Protein AF-A0A132NE08-F1 (afdb_monomer_lite)

pLDDT: mean 96.41, std 4.62, range [60.81, 98.88]

Secondary structure (DSSP, 8-state):
-TTEEE-HHHHHHHHTT--EEEEESHIIIIIS-TTHHHHHHHHHHHHHHHTT-EEEEEEEETTEEEES--HHHHHHHHH-TT-------

Foldseek 3Di:
DVQEAEDPVRVVCVVVVFAEDEDELCCLQPVDDPPVSLVVVVVVQVVCVVVRYHYFYWDRDPRHTYTRDDSVRSCCSNPDPPGDDDDPD

InterPro domains:
  IPR007342 Pseudouridine-5'-phosphate glycosidase [PF04227] (9-89)
  IPR022830 Indigoidine synthase A-like [G3DSA:3.40.1790.10] (1-89)
  IPR022830 Indigoidine synthase A-like [SSF110581] (2-89)

Structure (m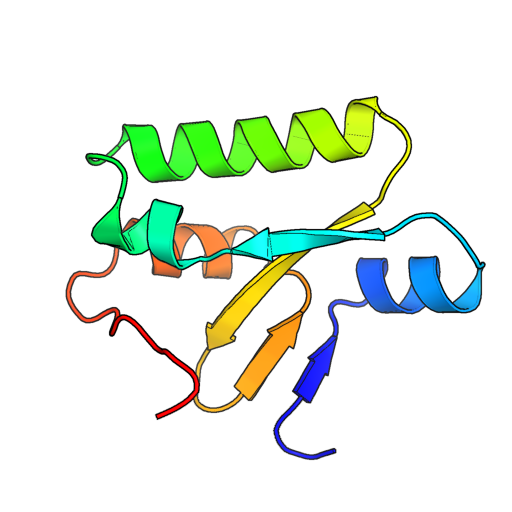mCIF, N/CA/C/O backbone):
data_AF-A0A132NE08-F1
#
_entry.id   AF-A0A132NE08-F1
#
loop_
_atom_site.group_PDB
_atom_site.id
_atom_site.type_symbol
_atom_site.label_atom_id
_atom_site.label_alt_id
_atom_site.label_comp_id
_atom_site.label_asym_id
_atom_site.label_entity_id
_atom_site.label_seq_id
_atom_site.pdbx_PDB_ins_code
_atom_site.Cartn_x
_atom_site.Cartn_y
_atom_site.Cartn_z
_atom_site.occupancy
_atom_site.B_iso_or_equiv
_atom_site.auth_seq_id
_atom_site.auth_comp_id
_atom_site.auth_asym_id
_atom_site.auth_atom_id
_atom_site.pdbx_PDB_model_num
ATOM 1 N N . MET A 1 1 ? -18.981 -3.108 -1.777 1.00 60.81 1 MET A N 1
ATOM 2 C CA . MET A 1 1 ? -18.190 -2.448 -2.840 1.00 60.81 1 MET A CA 1
ATOM 3 C C . MET A 1 1 ? -17.352 -3.499 -3.559 1.00 60.81 1 MET A C 1
ATOM 5 O O . MET A 1 1 ? -16.356 -3.923 -2.994 1.00 60.81 1 MET A O 1
ATOM 9 N N . PRO A 1 2 ? -17.740 -3.975 -4.756 1.00 83.06 2 PRO A N 1
ATOM 10 C CA . PRO A 1 2 ? -17.079 -5.127 -5.385 1.00 83.06 2 PRO A CA 1
ATOM 11 C C . PRO A 1 2 ? -15.624 -4.860 -5.807 1.00 83.06 2 PRO A C 1
ATOM 13 O O . PRO A 1 2 ? -14.883 -5.812 -6.020 1.00 83.06 2 PRO A O 1
ATOM 16 N N . TYR A 1 3 ? -15.210 -3.592 -5.882 1.00 92.31 3 TYR A N 1
ATOM 17 C CA . TYR A 1 3 ? -13.888 -3.169 -6.354 1.00 92.31 3 TYR A CA 1
ATOM 18 C C . TYR A 1 3 ? -12.931 -2.722 -5.242 1.00 92.31 3 TYR A C 1
ATOM 20 O O . TYR A 1 3 ? -11.809 -2.342 -5.550 1.00 92.31 3 TYR A O 1
ATOM 28 N N . LEU A 1 4 ? -13.351 -2.755 -3.973 1.00 96.56 4 LEU A N 1
ATOM 29 C CA . LEU A 1 4 ? -12.528 -2.360 -2.827 1.00 96.56 4 LEU A CA 1
ATOM 30 C C . LEU A 1 4 ? -12.246 -3.583 -1.949 1.00 96.56 4 LEU A C 1
ATOM 32 O O . LEU A 1 4 ? -13.176 -4.288 -1.556 1.00 96.56 4 LEU A O 1
ATOM 36 N N . ARG A 1 5 ? -10.973 -3.815 -1.631 1.00 97.25 5 ARG A N 1
ATOM 37 C CA . ARG A 1 5 ? -10.501 -4.793 -0.649 1.00 97.25 5 ARG A CA 1
ATOM 38 C C . ARG A 1 5 ? -9.716 -4.045 0.422 1.00 97.25 5 ARG A C 1
ATOM 40 O O . ARG A 1 5 ? -8.732 -3.385 0.111 1.00 97.25 5 ARG A O 1
ATOM 47 N N . VAL A 1 6 ? -10.146 -4.162 1.670 1.00 98.12 6 VAL A N 1
ATOM 48 C CA . VAL A 1 6 ? -9.418 -3.628 2.826 1.00 98.12 6 VAL A CA 1
ATOM 49 C C . VAL A 1 6 ? -8.752 -4.805 3.528 1.00 98.12 6 VAL A C 1
ATOM 51 O O . VAL A 1 6 ? -9.405 -5.823 3.759 1.00 98.12 6 VAL A O 1
ATOM 54 N N . HIS A 1 7 ? -7.453 -4.705 3.805 1.00 98.25 7 HIS A N 1
ATOM 55 C CA . HIS A 1 7 ? -6.720 -5.731 4.540 1.00 98.25 7 HIS A CA 1
ATOM 56 C C . HIS A 1 7 ? -7.311 -5.889 5.952 1.00 98.25 7 HIS A C 1
ATOM 58 O O . HIS A 1 7 ? -7.647 -4.869 6.561 1.00 98.25 7 HIS A O 1
ATOM 64 N N . PRO A 1 8 ? -7.427 -7.117 6.502 1.00 98.31 8 PRO A N 1
ATOM 65 C CA . PRO A 1 8 ? -8.061 -7.340 7.804 1.00 98.31 8 PRO A CA 1
ATOM 66 C C . PRO A 1 8 ? -7.491 -6.473 8.931 1.00 98.31 8 PRO A C 1
ATOM 68 O O . PRO A 1 8 ? -8.251 -5.916 9.712 1.00 98.31 8 PRO A O 1
ATOM 71 N N . GLU A 1 9 ? -6.169 -6.288 8.962 1.00 98.38 9 GLU A N 1
ATOM 72 C CA . GLU A 1 9 ? -5.506 -5.433 9.956 1.00 98.38 9 GLU A CA 1
ATOM 73 C C . GLU A 1 9 ? -5.945 -3.963 9.860 1.00 98.38 9 GLU A C 1
ATOM 75 O O . GLU A 1 9 ? -6.175 -3.310 10.874 1.00 98.38 9 GLU A O 1
ATOM 80 N N . VAL A 1 10 ? -6.101 -3.443 8.638 1.00 98.69 10 VAL A N 1
ATOM 81 C CA . VAL A 1 10 ? -6.546 -2.062 8.416 1.00 98.69 10 VAL A CA 1
ATOM 82 C C . VAL A 1 10 ? -8.019 -1.917 8.783 1.00 98.69 10 VAL A C 1
ATOM 84 O O . VAL A 1 10 ? -8.392 -0.939 9.420 1.00 98.69 10 VAL A O 1
ATOM 87 N N . ALA A 1 11 ? -8.855 -2.891 8.411 1.00 98.44 11 ALA A N 1
ATOM 88 C CA . ALA A 1 11 ? -10.272 -2.889 8.761 1.00 98.44 11 ALA A CA 1
ATOM 89 C C . ALA A 1 11 ? -10.468 -2.889 10.284 1.00 98.44 11 ALA A C 1
ATOM 91 O O . ALA A 1 11 ? -11.192 -2.048 10.804 1.00 98.44 11 ALA A O 1
ATOM 92 N N . GLN A 1 12 ? -9.745 -3.759 10.995 1.00 98.62 12 GLN A N 1
ATOM 93 C CA . GLN A 1 12 ? -9.781 -3.819 12.453 1.00 98.62 12 GLN A CA 1
ATOM 94 C C . GLN A 1 12 ? -9.316 -2.504 13.093 1.00 98.62 12 GLN A C 1
ATOM 96 O O . GLN A 1 12 ? -9.981 -1.994 13.988 1.00 98.62 12 GLN A O 1
ATOM 101 N N . ALA A 1 13 ? -8.214 -1.922 12.612 1.00 98.62 13 ALA A N 1
ATOM 102 C CA . ALA A 1 13 ? -7.721 -0.649 13.130 1.00 98.62 13 ALA A CA 1
ATOM 103 C C . ALA A 1 13 ? -8.752 0.479 12.974 1.00 98.62 13 ALA A C 1
ATOM 105 O O . ALA A 1 13 ? -8.938 1.274 13.891 1.00 98.62 13 ALA A O 1
ATOM 106 N N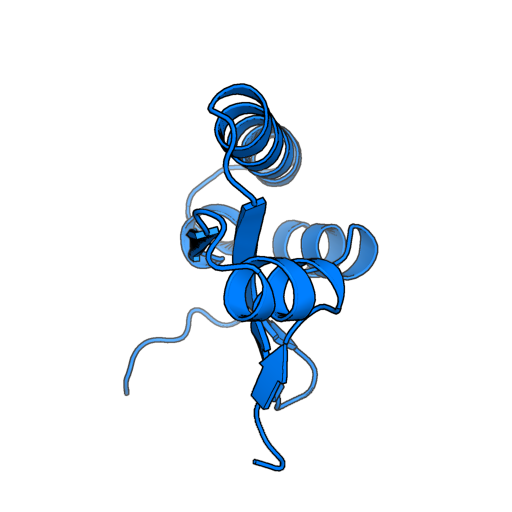 . LEU A 1 14 ? -9.450 0.527 11.836 1.00 98.38 14 LEU A N 1
ATOM 107 C CA . LEU A 1 14 ? -10.518 1.498 11.602 1.00 98.38 14 LEU A CA 1
ATOM 108 C C . LEU A 1 14 ? -11.718 1.268 12.531 1.00 98.38 14 LEU A C 1
ATOM 110 O O . LEU A 1 14 ? -12.225 2.235 13.098 1.00 98.38 14 LEU A O 1
ATOM 114 N N . ASP A 1 15 ? -12.141 0.015 12.715 1.00 98.50 15 ASP A N 1
ATOM 115 C CA . ASP A 1 15 ? -13.259 -0.346 13.598 1.00 98.50 15 ASP A CA 1
ATOM 116 C C . ASP A 1 15 ? -12.960 -0.018 15.074 1.00 98.50 15 ASP A C 1
ATOM 118 O O . ASP A 1 15 ? -13.848 0.403 15.817 1.00 98.50 15 ASP A O 1
ATOM 122 N N . GLU A 1 16 ? -11.701 -0.157 15.493 1.00 98.50 16 GLU A N 1
ATOM 123 C CA . GLU A 1 16 ? -11.225 0.154 16.848 1.00 98.50 16 GLU A CA 1
ATOM 124 C C . GLU A 1 16 ? -10.878 1.642 17.052 1.00 98.50 16 GLU A C 1
ATOM 126 O O . GLU A 1 16 ? -10.527 2.052 18.161 1.00 98.50 16 GLU A O 1
ATOM 131 N N . GLY A 1 17 ? -10.972 2.475 16.008 1.00 98.25 17 GLY A N 1
ATOM 132 C CA . GLY A 1 17 ? -10.598 3.891 16.071 1.00 98.25 17 GLY A CA 1
ATOM 133 C C . GLY A 1 17 ? -9.093 4.130 16.248 1.00 98.25 17 GLY A C 1
ATOM 134 O O . GLY A 1 17 ? -8.686 5.190 16.729 1.00 98.25 17 GLY A O 1
ATOM 135 N N . LEU A 1 18 ? -8.263 3.155 15.874 1.00 98.50 18 LEU A N 1
ATOM 136 C CA . LEU A 1 18 ? -6.808 3.258 15.878 1.00 98.50 18 LEU A CA 1
ATOM 137 C C . LEU A 1 18 ? -6.310 4.083 14.675 1.00 98.50 18 LEU A C 1
ATOM 139 O O . LEU A 1 18 ? -6.935 4.090 13.610 1.00 98.50 18 LEU A O 1
ATOM 143 N N . PRO A 1 19 ? -5.167 4.781 14.802 1.00 98.62 19 PRO A N 1
ATOM 144 C CA . PRO A 1 19 ? -4.617 5.570 13.707 1.00 98.62 19 PRO A CA 1
ATOM 145 C C . PRO A 1 19 ? -4.136 4.680 12.551 1.00 98.62 19 PRO A C 1
ATOM 147 O O . PRO A 1 19 ? -3.372 3.733 12.743 1.00 98.62 19 PRO A O 1
ATOM 150 N N . VAL A 1 20 ? -4.536 5.041 11.330 1.00 98.88 20 VAL A N 1
ATOM 151 C CA . VAL A 1 20 ? -4.127 4.387 10.078 1.00 98.88 20 VAL A CA 1
ATOM 152 C C . VAL A 1 20 ? -3.425 5.404 9.182 1.00 98.88 20 VAL A C 1
ATOM 154 O O . VAL A 1 20 ? -3.916 6.518 9.001 1.00 98.88 20 VAL A O 1
ATOM 157 N N . VAL A 1 21 ? -2.292 5.022 8.591 1.00 98.88 21 VAL A N 1
ATOM 158 C CA . VAL A 1 21 ? -1.539 5.863 7.647 1.00 98.88 21 VAL A CA 1
ATOM 159 C C . VAL A 1 21 ? -1.569 5.223 6.267 1.00 98.88 21 VAL A C 1
ATOM 161 O O . VAL A 1 21 ? -1.003 4.150 6.060 1.00 98.88 21 VAL A O 1
ATOM 164 N N . ALA A 1 22 ? -2.209 5.893 5.309 1.00 98.56 22 ALA A N 1
ATOM 165 C CA . ALA A 1 22 ? -2.181 5.477 3.911 1.00 98.56 22 ALA A CA 1
ATOM 166 C C . ALA A 1 22 ? -0.805 5.761 3.281 1.00 98.56 22 ALA A C 1
ATOM 168 O O . ALA A 1 22 ? -0.252 6.846 3.465 1.00 98.56 22 ALA A O 1
ATOM 169 N N . LEU A 1 23 ? -0.280 4.802 2.516 1.00 98.50 23 LEU A N 1
ATOM 170 C CA . LEU A 1 23 ? 1.001 4.898 1.803 1.00 98.50 23 LEU A CA 1
ATOM 171 C C . LEU A 1 23 ? 0.782 4.628 0.307 1.00 98.50 23 LEU A C 1
ATOM 173 O O . LEU A 1 23 ? -0.038 3.786 -0.058 1.00 98.50 23 LEU A O 1
ATOM 177 N N . GLU A 1 24 ? 1.494 5.330 -0.577 1.00 97.44 24 GLU A N 1
ATOM 178 C CA . GLU A 1 24 ? 1.338 5.155 -2.029 1.00 97.44 24 GLU A CA 1
ATOM 179 C C . GLU A 1 24 ? 2.222 4.043 -2.622 1.00 97.44 24 GLU A C 1
ATOM 181 O O . GLU A 1 24 ? 3.324 3.780 -2.147 1.00 97.44 24 GLU A O 1
ATOM 186 N N . SER A 1 25 ? 1.772 3.430 -3.724 1.00 97.12 25 SER A N 1
ATOM 187 C CA . SER A 1 25 ? 2.521 2.400 -4.464 1.00 97.12 25 SER A CA 1
ATOM 188 C C . SER A 1 25 ? 3.381 2.931 -5.621 1.00 97.12 25 SER A C 1
ATOM 190 O O . SER A 1 25 ? 4.211 2.196 -6.167 1.00 97.12 25 SER A O 1
ATOM 192 N N . THR A 1 26 ? 3.191 4.188 -6.044 1.00 96.62 26 THR A N 1
ATOM 193 C CA . THR A 1 26 ? 3.908 4.756 -7.203 1.00 96.62 26 THR A CA 1
ATOM 194 C C . THR A 1 26 ? 5.393 4.940 -6.905 1.00 96.62 26 THR A C 1
ATOM 196 O O . THR A 1 26 ? 6.219 4.516 -7.713 1.00 96.62 26 THR A O 1
ATOM 199 N N . ILE A 1 27 ? 5.754 5.487 -5.738 1.00 95.06 27 ILE A N 1
ATOM 200 C CA . ILE A 1 27 ? 7.156 5.589 -5.308 1.00 95.06 27 ILE A CA 1
ATOM 201 C C . ILE A 1 27 ? 7.866 4.223 -5.305 1.00 95.06 27 ILE A C 1
ATOM 203 O O . ILE A 1 27 ? 9.033 4.138 -5.681 1.00 95.06 27 ILE A O 1
ATOM 207 N N . ILE A 1 28 ? 7.148 3.147 -4.967 1.00 96.56 28 ILE A N 1
ATOM 208 C CA . ILE A 1 28 ? 7.677 1.777 -4.900 1.00 96.56 28 ILE A CA 1
ATOM 209 C C . ILE A 1 28 ? 7.934 1.217 -6.307 1.00 96.56 28 ILE A C 1
ATOM 211 O O . ILE A 1 28 ? 8.965 0.603 -6.565 1.00 96.56 28 ILE A O 1
ATOM 215 N N . SER A 1 29 ? 7.007 1.426 -7.238 1.00 95.56 29 SER A N 1
ATOM 216 C CA . SER A 1 29 ? 7.085 0.834 -8.583 1.00 95.56 29 SER A CA 1
ATOM 217 C C . SER A 1 29 ? 7.904 1.665 -9.579 1.00 95.56 29 SER A C 1
ATOM 219 O O . SER A 1 29 ? 8.544 1.095 -10.457 1.00 95.56 29 SER A O 1
ATOM 221 N N . HIS A 1 30 ? 7.901 2.996 -9.451 1.00 94.94 30 HIS A N 1
ATOM 222 C CA . HIS A 1 30 ? 8.467 3.916 -10.451 1.00 94.94 30 HIS A CA 1
ATOM 223 C C . HIS A 1 30 ? 9.401 4.988 -9.873 1.00 94.94 30 HIS A C 1
ATOM 225 O O . HIS A 1 30 ? 10.080 5.673 -10.636 1.00 94.94 30 HIS A O 1
ATOM 231 N N . GLY A 1 31 ? 9.401 5.196 -8.554 1.00 93.69 31 GLY A N 1
ATOM 232 C CA . GLY A 1 31 ? 10.134 6.300 -7.926 1.00 93.69 31 GLY A CA 1
ATOM 233 C C . GLY A 1 31 ? 11.511 5.929 -7.383 1.00 93.69 31 GLY A C 1
ATOM 234 O O . GLY A 1 31 ? 12.400 6.776 -7.350 1.00 93.69 31 GLY A O 1
ATOM 235 N N . LEU A 1 32 ? 11.697 4.677 -6.962 1.00 95.38 32 LEU A N 1
ATOM 236 C CA . LEU A 1 32 ? 12.933 4.185 -6.356 1.00 95.38 32 LEU A CA 1
ATOM 237 C C . LEU A 1 32 ? 13.570 3.082 -7.212 1.00 95.38 32 LEU A C 1
ATOM 239 O O . LE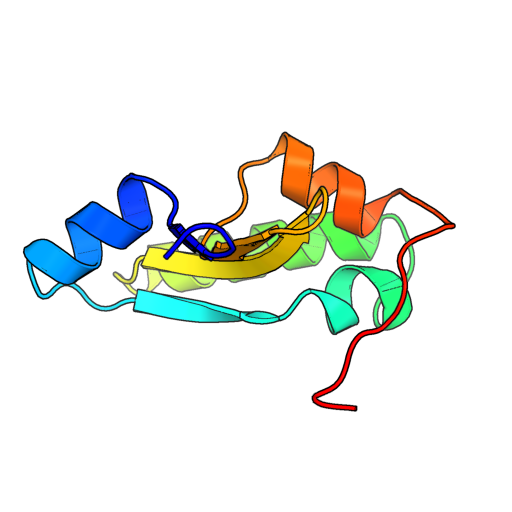U A 1 32 ? 12.851 2.263 -7.789 1.00 95.38 32 LEU A O 1
ATOM 243 N N . PRO A 1 33 ? 14.911 3.017 -7.283 1.00 95.69 33 PRO A N 1
ATOM 244 C CA . PRO A 1 33 ? 15.589 1.935 -7.982 1.00 95.69 33 PRO A CA 1
ATOM 245 C C . PRO A 1 33 ? 15.385 0.600 -7.255 1.00 95.69 33 PRO A C 1
ATOM 247 O O . PRO A 1 33 ? 15.291 0.542 -6.028 1.00 95.69 33 PRO A O 1
ATOM 250 N N . ARG A 1 34 ? 15.367 -0.503 -8.006 1.00 95.44 34 ARG A N 1
ATOM 251 C CA . ARG A 1 34 ? 15.454 -1.853 -7.429 1.00 95.44 34 ARG A CA 1
ATOM 252 C C . ARG A 1 34 ? 16.904 -2.152 -7.011 1.00 95.44 34 ARG A C 1
ATOM 254 O O . ARG A 1 34 ? 17.817 -1.741 -7.728 1.00 95.44 34 ARG A O 1
ATOM 261 N N . PRO A 1 35 ? 17.141 -2.887 -5.907 1.00 93.88 35 PRO A N 1
ATOM 262 C CA . PRO A 1 35 ? 16.158 -3.485 -4.991 1.00 93.88 35 PRO A CA 1
ATOM 263 C C . PRO A 1 35 ? 15.715 -2.549 -3.848 1.00 93.88 35 PRO A C 1
ATOM 265 O O . PRO A 1 35 ? 14.970 -2.966 -2.959 1.00 93.88 35 PRO A O 1
ATOM 268 N N . ASP A 1 36 ? 16.197 -1.303 -3.829 1.00 96.56 36 ASP A N 1
ATOM 269 C CA . ASP A 1 36 ? 15.942 -0.365 -2.734 1.00 96.56 36 ASP A CA 1
ATOM 270 C C . ASP A 1 36 ? 14.463 -0.036 -2.561 1.00 96.56 36 ASP A C 1
ATOM 272 O O . ASP A 1 36 ? 14.020 0.173 -1.437 1.00 96.56 36 ASP A O 1
ATOM 276 N N . ASN A 1 37 ? 13.684 -0.046 -3.637 1.00 97.56 37 ASN A N 1
ATOM 277 C CA . ASN A 1 37 ? 12.252 0.206 -3.587 1.00 97.56 37 ASN A CA 1
ATOM 278 C C . ASN A 1 37 ? 11.492 -0.674 -2.576 1.00 97.56 37 ASN A C 1
ATOM 280 O O . ASN A 1 37 ? 10.755 -0.146 -1.744 1.00 97.56 37 ASN A O 1
ATOM 284 N N . LEU A 1 38 ? 11.709 -1.992 -2.591 1.00 97.81 38 LEU A N 1
ATOM 285 C CA . LEU A 1 38 ? 11.073 -2.926 -1.660 1.00 97.81 38 LEU A CA 1
ATOM 286 C C . LEU A 1 38 ? 11.596 -2.733 -0.233 1.00 97.81 38 LEU A C 1
ATOM 288 O O . LEU A 1 38 ? 10.824 -2.729 0.728 1.00 97.81 38 LEU A O 1
ATOM 292 N N . ARG A 1 39 ? 12.915 -2.551 -0.090 1.00 97.75 39 ARG A N 1
ATOM 293 C CA . ARG A 1 39 ? 13.556 -2.312 1.210 1.00 97.75 39 ARG A CA 1
ATOM 294 C C . ARG A 1 39 ? 12.987 -1.060 1.878 1.00 97.75 39 ARG A C 1
ATOM 296 O O . ARG A 1 39 ? 12.618 -1.115 3.049 1.00 97.75 39 ARG A O 1
ATOM 303 N N . VAL A 1 40 ? 12.906 0.040 1.132 1.00 97.88 40 VAL A N 1
ATOM 304 C CA . VAL A 1 40 ? 12.387 1.328 1.602 1.00 97.88 40 VAL A CA 1
ATOM 305 C C . VAL A 1 40 ? 10.892 1.235 1.893 1.00 97.88 40 VAL A C 1
ATOM 307 O O . VAL A 1 40 ? 10.468 1.723 2.934 1.00 97.88 40 VAL A O 1
ATOM 310 N N . ALA A 1 41 ? 10.097 0.553 1.063 1.00 97.94 41 ALA A N 1
ATOM 311 C CA . ALA A 1 41 ? 8.675 0.351 1.347 1.00 97.94 41 ALA A CA 1
ATOM 312 C C . ALA A 1 41 ? 8.452 -0.346 2.703 1.00 97.94 41 ALA A C 1
ATOM 314 O O . ALA A 1 41 ? 7.729 0.168 3.557 1.00 97.94 41 ALA A O 1
ATOM 315 N N . ARG A 1 42 ? 9.173 -1.447 2.959 1.00 98.00 42 ARG A N 1
ATOM 316 C CA . ARG A 1 42 ? 9.147 -2.156 4.252 1.00 98.00 42 ARG A CA 1
ATOM 317 C C . ARG A 1 42 ? 9.667 -1.298 5.412 1.00 98.00 42 ARG A C 1
ATOM 319 O O . ARG A 1 42 ? 9.249 -1.460 6.556 1.00 98.00 42 ARG A O 1
ATOM 326 N N . GLU A 1 43 ? 10.631 -0.416 5.169 1.00 98.19 43 GLU A N 1
ATOM 327 C CA . GLU A 1 43 ? 11.148 0.516 6.178 1.00 98.19 43 GLU A CA 1
ATOM 328 C C . GLU A 1 43 ? 10.122 1.596 6.546 1.00 98.19 43 GLU A C 1
ATOM 330 O O . GLU A 1 43 ? 9.934 1.878 7.731 1.00 98.19 43 GLU A O 1
ATOM 335 N N . ILE A 1 44 ? 9.398 2.129 5.561 1.00 98.12 44 ILE A N 1
ATOM 336 C CA . ILE A 1 44 ? 8.311 3.088 5.775 1.00 98.12 44 ILE A CA 1
ATOM 337 C C . ILE A 1 44 ? 7.171 2.430 6.561 1.00 98.12 44 ILE A C 1
ATOM 339 O O . ILE A 1 44 ? 6.739 2.985 7.571 1.00 98.12 44 ILE A O 1
ATOM 343 N N . GLU A 1 45 ? 6.732 1.225 6.181 1.00 98.50 45 GLU A N 1
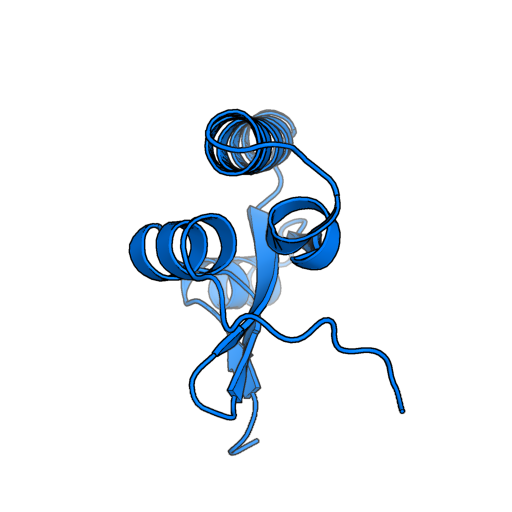ATOM 344 C CA . GLU A 1 45 ? 5.698 0.496 6.931 1.00 98.50 45 GLU A CA 1
ATOM 345 C C . GLU A 1 45 ? 6.120 0.233 8.383 1.00 98.50 45 GLU A C 1
ATOM 347 O O . GLU A 1 45 ? 5.345 0.465 9.313 1.00 98.50 45 GLU A O 1
ATOM 352 N N . ARG A 1 46 ? 7.375 -0.180 8.608 1.00 98.56 46 ARG A N 1
ATOM 353 C CA . ARG A 1 46 ? 7.925 -0.338 9.965 1.00 98.56 46 ARG A CA 1
ATOM 354 C C . ARG A 1 46 ? 7.955 0.975 10.740 1.00 98.56 46 ARG A C 1
ATOM 356 O O . ARG A 1 46 ? 7.682 0.966 11.936 1.00 98.56 46 ARG A O 1
ATOM 363 N N . THR A 1 47 ? 8.259 2.087 10.079 1.00 98.69 47 THR A N 1
ATOM 364 C CA . THR A 1 47 ? 8.294 3.415 10.708 1.00 98.69 47 THR A CA 1
ATOM 365 C C . THR A 1 47 ? 6.902 3.844 11.165 1.00 98.69 47 THR A C 1
ATOM 367 O O . THR A 1 47 ? 6.744 4.305 12.293 1.00 98.69 47 THR A O 1
ATOM 370 N N . VAL A 1 48 ? 5.877 3.619 10.337 1.00 98.69 48 VAL A N 1
ATOM 371 C CA . VAL A 1 48 ? 4.473 3.867 10.703 1.00 98.69 48 VAL A CA 1
ATOM 372 C C . VAL A 1 48 ? 4.068 3.033 11.923 1.00 98.69 48 VAL A C 1
ATOM 374 O O . VAL A 1 48 ? 3.517 3.574 12.882 1.00 98.69 48 VAL A O 1
ATOM 377 N N . ARG A 1 49 ? 4.416 1.739 11.932 1.00 98.44 49 ARG A N 1
ATOM 378 C CA . ARG A 1 49 ? 4.157 0.843 13.073 1.00 98.44 49 ARG A CA 1
ATOM 379 C C . ARG A 1 49 ? 4.864 1.303 14.343 1.00 98.44 49 ARG A C 1
ATOM 381 O O . ARG A 1 49 ? 4.250 1.338 15.404 1.00 98.44 49 ARG A O 1
ATOM 388 N N . ALA A 1 50 ? 6.133 1.693 14.240 1.00 98.69 50 ALA A N 1
ATOM 389 C CA . ALA A 1 50 ? 6.912 2.201 15.368 1.00 98.69 50 ALA A CA 1
ATOM 390 C C . ALA A 1 50 ? 6.335 3.506 15.946 1.00 98.69 50 ALA A C 1
ATOM 392 O O . ALA A 1 50 ? 6.485 3.762 17.138 1.00 98.69 50 ALA A O 1
ATOM 393 N N . ALA A 1 51 ? 5.642 4.301 15.127 1.00 98.56 51 ALA A N 1
ATOM 394 C CA . ALA A 1 51 ? 4.916 5.494 15.555 1.00 98.56 51 ALA A CA 1
ATOM 395 C C . ALA A 1 51 ? 3.529 5.195 16.169 1.00 98.56 51 ALA A C 1
ATOM 397 O O . ALA A 1 51 ? 2.821 6.126 16.549 1.00 98.56 51 ALA A O 1
ATOM 398 N N . GLY A 1 52 ? 3.137 3.921 16.282 1.00 98.38 52 GLY A N 1
ATOM 399 C CA . GLY A 1 52 ? 1.872 3.502 16.890 1.00 98.38 52 GLY A CA 1
ATOM 400 C C . GLY A 1 52 ? 0.668 3.522 15.946 1.00 98.38 52 GLY A C 1
ATOM 401 O O . GLY A 1 52 ? -0.462 3.518 16.425 1.00 98.38 52 GLY A O 1
ATOM 402 N N . ALA A 1 53 ? 0.891 3.547 14.629 1.00 98.75 53 ALA A N 1
ATOM 403 C CA . ALA A 1 53 ? -0.167 3.511 13.622 1.00 98.75 53 ALA A CA 1
ATOM 404 C C . ALA A 1 53 ? -0.096 2.257 12.741 1.00 98.75 53 ALA A C 1
ATOM 406 O O . ALA A 1 53 ? 0.945 1.608 12.625 1.00 98.75 53 ALA A O 1
ATOM 407 N N . VAL A 1 54 ? -1.210 1.923 12.088 1.00 98.81 54 VAL A N 1
ATOM 408 C CA . VAL A 1 54 ? -1.281 0.816 11.126 1.00 98.81 54 VAL A CA 1
ATOM 409 C C . VAL A 1 54 ? -0.994 1.338 9.713 1.00 98.81 54 VAL A C 1
ATOM 411 O O . VAL A 1 54 ? -1.702 2.234 9.242 1.00 98.81 54 VAL A O 1
ATOM 414 N N . PRO A 1 55 ? 0.033 0.822 9.011 1.00 98.81 55 PRO A N 1
ATOM 415 C CA . PRO A 1 55 ? 0.293 1.196 7.629 1.00 98.81 55 PRO A CA 1
ATOM 416 C C . PRO A 1 55 ? -0.736 0.565 6.691 1.00 98.81 55 PRO A C 1
ATOM 418 O O . PRO A 1 55 ? -1.073 -0.611 6.804 1.00 98.81 55 PRO A O 1
ATOM 421 N N . ALA A 1 56 ? -1.193 1.348 5.722 1.00 98.75 56 ALA A N 1
ATOM 422 C CA . ALA A 1 56 ? -2.086 0.910 4.664 1.00 98.75 56 ALA 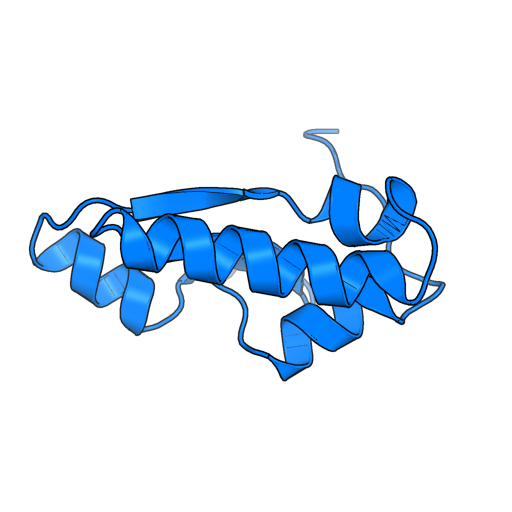A CA 1
ATOM 423 C C . ALA A 1 56 ? -1.499 1.304 3.305 1.00 98.75 56 ALA A C 1
ATOM 425 O O . ALA A 1 56 ? -1.896 2.309 2.714 1.00 98.75 56 ALA A O 1
ATOM 426 N N . THR A 1 57 ? -0.537 0.524 2.806 1.00 98.69 57 THR A N 1
ATOM 427 C CA . THR A 1 57 ? -0.048 0.675 1.428 1.00 98.69 57 THR A CA 1
ATOM 428 C C . THR A 1 57 ? -1.192 0.409 0.452 1.00 98.69 57 THR A C 1
ATOM 430 O O . THR A 1 57 ? -1.889 -0.600 0.567 1.00 98.69 57 THR A O 1
ATOM 433 N N . VAL A 1 58 ? -1.433 1.344 -0.470 1.00 98.50 58 VAL A N 1
A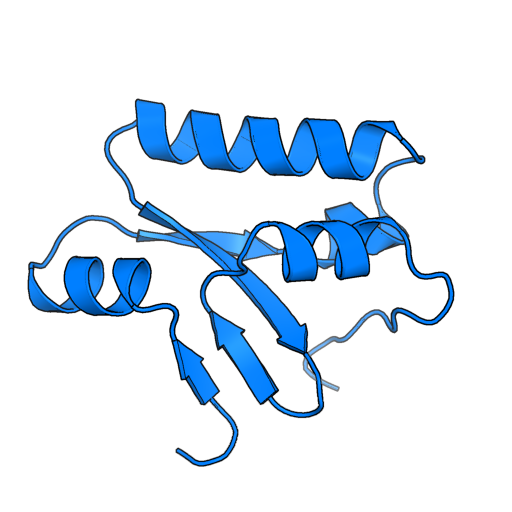TOM 434 C CA . VAL A 1 58 ? -2.559 1.303 -1.411 1.00 98.50 58 VAL A CA 1
ATOM 435 C C . VAL A 1 58 ? -2.063 1.039 -2.824 1.00 98.50 58 VAL A C 1
ATOM 437 O O . VAL A 1 58 ? -1.217 1.772 -3.333 1.00 98.50 58 VAL A O 1
ATOM 440 N N . ALA A 1 59 ? -2.642 0.033 -3.479 1.00 98.06 59 ALA A N 1
ATOM 441 C CA . ALA A 1 59 ? -2.413 -0.264 -4.892 1.00 98.06 59 ALA A CA 1
ATOM 442 C C . ALA A 1 59 ? -3.684 -0.808 -5.563 1.00 98.06 59 ALA A C 1
ATOM 444 O O . ALA A 1 59 ? -4.662 -1.157 -4.900 1.00 98.06 59 ALA A O 1
ATOM 445 N N . VAL A 1 60 ? -3.675 -0.899 -6.894 1.00 96.62 60 VAL A N 1
ATOM 446 C CA . VAL A 1 60 ? -4.692 -1.648 -7.644 1.00 96.62 60 VAL A CA 1
ATOM 447 C C . VAL A 1 60 ? -4.121 -3.021 -7.983 1.00 96.62 60 VAL A C 1
ATOM 449 O O . VAL A 1 60 ? -3.219 -3.132 -8.810 1.00 96.62 60 VAL A O 1
ATOM 452 N N . CYS A 1 61 ? -4.662 -4.067 -7.364 1.00 93.69 61 CYS A N 1
ATOM 453 C CA . CYS A 1 61 ? -4.220 -5.449 -7.543 1.00 93.69 61 CYS A CA 1
ATOM 454 C C . CYS A 1 61 ? -5.373 -6.274 -8.124 1.00 93.69 61 CYS A C 1
ATOM 456 O O . CYS A 1 61 ? -6.482 -6.265 -7.590 1.00 93.69 61 CYS A O 1
ATOM 458 N N . ALA A 1 62 ? -5.128 -6.960 -9.246 1.00 90.31 62 ALA A N 1
ATOM 459 C CA . ALA A 1 62 ? -6.116 -7.813 -9.921 1.00 90.31 62 ALA A CA 1
ATOM 460 C C . ALA A 1 62 ? -7.501 -7.144 -10.121 1.00 90.31 62 ALA A C 1
ATOM 462 O O . ALA A 1 62 ? -8.547 -7.749 -9.884 1.00 90.31 62 ALA A O 1
ATOM 463 N N . GLY A 1 63 ? -7.509 -5.869 -10.530 1.00 92.75 63 GLY A N 1
ATOM 464 C CA . GLY A 1 63 ? -8.737 -5.103 -10.786 1.00 92.75 63 GLY A CA 1
ATOM 465 C C . GLY A 1 63 ? -9.467 -4.599 -9.534 1.00 92.75 63 GLY A C 1
ATOM 466 O O . GLY A 1 63 ? -10.601 -4.133 -9.641 1.00 92.75 63 GLY A O 1
ATOM 467 N N . ARG A 1 64 ? -8.848 -4.681 -8.350 1.00 95.62 64 ARG A N 1
ATOM 468 C CA . ARG A 1 64 ? -9.406 -4.188 -7.083 1.00 95.62 64 ARG A CA 1
ATOM 469 C C . ARG A 1 64 ? -8.483 -3.155 -6.454 1.00 95.62 64 ARG A C 1
ATOM 471 O O . ARG A 1 64 ? -7.275 -3.359 -6.390 1.00 95.62 64 ARG A O 1
ATOM 478 N N . VAL A 1 65 ? -9.060 -2.075 -5.938 1.00 97.12 65 VAL A N 1
ATOM 479 C CA . VAL A 1 65 ? -8.368 -1.159 -5.030 1.00 97.12 65 VAL A CA 1
ATOM 480 C C . VAL A 1 65 ? -8.116 -1.908 -3.730 1.00 97.12 65 VAL A C 1
ATOM 482 O O . VAL A 1 65 ? -9.057 -2.369 -3.085 1.00 97.12 65 VAL A O 1
ATOM 485 N N . CYS A 1 66 ? -6.850 -2.052 -3.377 1.00 98.06 66 CYS A N 1
ATOM 486 C CA . CYS A 1 66 ? -6.383 -2.782 -2.214 1.00 98.06 66 CYS A CA 1
ATOM 487 C C . CYS A 1 66 ? -5.825 -1.781 -1.205 1.00 98.06 66 CYS A C 1
ATOM 489 O O . CYS A 1 66 ? -4.921 -1.019 -1.535 1.00 98.06 66 CYS A O 1
ATOM 491 N N . VAL A 1 67 ? -6.405 -1.750 -0.007 1.00 98.50 67 VAL A N 1
ATOM 492 C CA . VAL A 1 67 ? -6.016 -0.861 1.092 1.00 98.50 67 VAL A CA 1
ATOM 493 C C . VAL A 1 67 ? -5.349 -1.707 2.168 1.00 98.50 67 VAL A C 1
ATOM 495 O O . VAL A 1 67 ? -6.030 -2.448 2.877 1.00 98.50 67 VAL A O 1
ATOM 498 N N . GLY A 1 68 ? -4.025 -1.605 2.260 1.00 98.38 68 GLY A N 1
ATOM 499 C CA . GLY A 1 68 ? -3.184 -2.569 2.961 1.00 98.38 68 GLY A CA 1
ATOM 500 C C . GLY A 1 68 ? -2.805 -3.715 2.023 1.00 98.38 68 GLY A C 1
ATOM 501 O O . GLY A 1 68 ? -3.668 -4.477 1.578 1.00 98.38 68 GLY A O 1
ATOM 502 N N . LEU A 1 69 ? -1.514 -3.810 1.712 1.00 98.25 69 LEU A N 1
ATOM 503 C CA . LEU A 1 69 ? -0.940 -4.912 0.947 1.00 98.25 69 LEU A CA 1
ATOM 504 C C . LEU A 1 69 ? -0.350 -5.940 1.906 1.00 98.25 69 LEU A C 1
ATOM 506 O O . LEU A 1 69 ? 0.184 -5.572 2.952 1.00 98.25 69 LEU A O 1
ATOM 510 N N . ASP A 1 70 ? -0.435 -7.215 1.539 1.00 96.44 70 ASP A N 1
ATOM 511 C CA . ASP A 1 70 ? 0.435 -8.219 2.147 1.00 96.44 70 ASP A CA 1
ATOM 512 C C . ASP A 1 70 ? 1.850 -8.163 1.538 1.00 96.44 70 ASP A C 1
ATOM 514 O O . ASP A 1 70 ? 2.114 -7.439 0.574 1.00 96.44 70 ASP A O 1
ATOM 518 N N . ASP A 1 71 ? 2.784 -8.922 2.112 1.00 96.12 71 ASP A N 1
ATOM 519 C CA . ASP A 1 71 ? 4.183 -8.908 1.672 1.00 96.12 71 ASP A CA 1
ATOM 520 C C . ASP A 1 71 ? 4.350 -9.414 0.226 1.00 96.12 71 ASP A C 1
ATOM 522 O O . ASP A 1 71 ? 5.180 -8.894 -0.513 1.00 96.12 71 ASP A O 1
ATOM 526 N N . THR A 1 72 ? 3.510 -10.355 -0.224 1.00 96.81 72 THR A N 1
ATOM 527 C CA . THR A 1 72 ? 3.545 -10.866 -1.606 1.00 96.81 72 THR A CA 1
ATOM 528 C C . THR A 1 72 ? 3.051 -9.812 -2.597 1.00 96.81 72 THR A C 1
ATOM 530 O O . THR A 1 72 ? 3.630 -9.628 -3.669 1.00 96.81 72 THR A O 1
ATOM 533 N N . GLU A 1 73 ? 1.992 -9.087 -2.249 1.00 97.25 73 GLU A N 1
ATOM 534 C CA . GLU A 1 73 ? 1.468 -7.981 -3.047 1.00 97.25 73 GLU A CA 1
ATOM 535 C C . GLU A 1 73 ? 2.452 -6.808 -3.098 1.00 97.25 73 GLU A C 1
ATOM 537 O O . GLU A 1 73 ? 2.664 -6.228 -4.167 1.00 97.25 73 GLU A O 1
ATOM 542 N N . LEU A 1 74 ? 3.096 -6.487 -1.973 1.00 97.94 74 LEU A N 1
ATOM 543 C CA . LEU A 1 74 ? 4.137 -5.466 -1.898 1.00 97.94 74 LEU A CA 1
ATOM 544 C C . LEU A 1 74 ? 5.344 -5.829 -2.776 1.00 97.94 74 LEU A C 1
ATOM 546 O O . LEU A 1 74 ? 5.826 -5.001 -3.555 1.00 97.94 74 LEU A O 1
ATOM 550 N N . GLU A 1 75 ? 5.802 -7.081 -2.704 1.00 97.56 75 GLU A N 1
ATOM 551 C CA . GLU A 1 75 ? 6.853 -7.610 -3.573 1.00 97.56 75 GLU A CA 1
ATOM 552 C C . GLU A 1 75 ? 6.457 -7.545 -5.049 1.00 97.56 75 GLU A C 1
ATOM 554 O O . GLU A 1 75 ? 7.266 -7.131 -5.883 1.00 97.56 75 GLU A O 1
ATOM 559 N N . ALA A 1 76 ? 5.212 -7.884 -5.390 1.00 96.88 76 ALA A N 1
ATOM 560 C CA . ALA A 1 76 ? 4.717 -7.803 -6.760 1.00 96.88 76 ALA A CA 1
ATOM 561 C C . ALA A 1 76 ? 4.733 -6.360 -7.291 1.00 96.88 76 ALA A C 1
ATOM 563 O O . ALA A 1 76 ? 5.170 -6.133 -8.419 1.00 96.88 76 ALA A O 1
ATOM 564 N N . VAL A 1 77 ? 4.320 -5.379 -6.481 1.00 97.06 77 VAL A N 1
ATOM 565 C CA . VAL A 1 77 ? 4.391 -3.948 -6.831 1.00 97.06 77 VAL A CA 1
ATOM 566 C C . VAL A 1 77 ? 5.838 -3.495 -7.050 1.00 97.06 77 VAL A C 1
ATOM 568 O O . VAL A 1 77 ? 6.102 -2.698 -7.949 1.00 97.06 77 VAL A O 1
ATOM 571 N N . ALA A 1 78 ? 6.780 -3.993 -6.249 1.00 97.50 78 ALA A N 1
ATOM 572 C CA . ALA A 1 78 ? 8.183 -3.599 -6.334 1.00 97.50 78 ALA A CA 1
ATOM 573 C C . ALA A 1 78 ? 8.957 -4.281 -7.478 1.00 97.50 78 ALA A C 1
ATOM 575 O O . ALA A 1 78 ? 9.927 -3.712 -7.984 1.00 97.50 78 ALA A O 1
ATOM 576 N N . SER A 1 79 ? 8.575 -5.497 -7.874 1.00 96.38 79 SER A N 1
ATOM 577 C CA . SER A 1 79 ? 9.384 -6.359 -8.752 1.00 96.38 79 SER A CA 1
ATOM 578 C C . SER A 1 79 ? 8.868 -6.492 -10.183 1.00 96.38 79 SER A C 1
ATOM 580 O O . SER A 1 79 ? 9.659 -6.800 -11.073 1.00 96.38 79 SER A O 1
ATOM 582 N N . ARG A 1 80 ? 7.576 -6.261 -10.433 1.00 95.94 80 ARG A N 1
ATOM 583 C CA . ARG A 1 80 ? 6.986 -6.425 -11.766 1.00 95.94 80 ARG A CA 1
ATOM 584 C C . ARG A 1 80 ? 7.295 -5.248 -12.688 1.00 95.94 80 ARG A C 1
ATOM 586 O O . ARG A 1 80 ? 7.230 -4.092 -12.282 1.00 95.94 80 ARG A O 1
ATOM 593 N N . ASP A 1 81 ? 7.576 -5.552 -13.951 1.00 93.56 81 ASP A N 1
ATOM 594 C CA . ASP A 1 81 ? 7.852 -4.550 -14.994 1.00 93.56 81 ASP A CA 1
ATOM 595 C C . ASP A 1 81 ? 6.588 -4.017 -15.678 1.00 93.56 81 ASP A C 1
ATOM 597 O O . ASP A 1 81 ? 6.635 -3.003 -16.367 1.00 93.56 81 ASP A O 1
ATOM 601 N N . ASP A 1 82 ? 5.448 -4.679 -15.484 1.00 94.81 82 ASP A N 1
ATOM 602 C CA . ASP A 1 82 ? 4.160 -4.322 -16.085 1.00 94.81 82 ASP A CA 1
ATOM 603 C C . ASP A 1 82 ? 3.242 -3.536 -15.133 1.00 94.81 82 ASP A C 1
ATOM 605 O O . ASP A 1 82 ? 2.040 -3.403 -15.380 1.00 94.81 82 ASP A O 1
ATOM 609 N N . VAL A 1 83 ? 3.792 -2.998 -14.039 1.00 96.50 83 VAL A N 1
ATOM 610 C CA . VAL A 1 83 ? 3.042 -2.133 -13.125 1.00 96.50 83 VAL A CA 1
ATOM 611 C C . VAL A 1 83 ? 2.753 -0.811 -13.822 1.00 96.50 83 VAL A C 1
ATOM 613 O O . VAL A 1 83 ? 3.658 -0.085 -14.217 1.00 96.50 83 VAL A O 1
ATOM 616 N N . VAL A 1 84 ? 1.474 -0.466 -13.938 1.00 96.56 84 VAL A N 1
ATOM 617 C CA . VAL A 1 84 ? 1.048 0.809 -14.517 1.00 96.56 84 VAL A CA 1
ATOM 618 C C . VAL A 1 84 ? 0.936 1.855 -13.416 1.00 96.56 84 VAL A C 1
ATOM 620 O O . VAL A 1 84 ? 0.273 1.640 -12.401 1.00 96.56 84 VAL A O 1
ATOM 623 N N . LYS A 1 85 ? 1.535 3.028 -13.632 1.00 96.38 85 LYS A N 1
ATOM 624 C CA . LYS A 1 85 ? 1.286 4.198 -12.788 1.00 96.38 85 LYS A CA 1
ATOM 625 C C . LYS A 1 85 ? -0.154 4.680 -12.977 1.00 96.38 85 LYS A C 1
ATOM 627 O O . LYS A 1 85 ? -0.501 5.183 -14.044 1.00 96.38 85 LYS A O 1
ATOM 632 N N . VAL A 1 86 ? -0.964 4.605 -11.925 1.00 95.25 86 VAL A N 1
ATOM 633 C CA . VAL A 1 86 ? -2.373 5.024 -11.948 1.00 95.25 86 VAL A CA 1
ATOM 634 C C . VAL A 1 86 ? -2.538 6.399 -11.296 1.00 95.25 86 VAL A C 1
ATOM 636 O O . VAL A 1 86 ? -1.956 6.685 -10.252 1.00 95.25 86 VAL A O 1
ATOM 639 N N . SER A 1 87 ? -3.328 7.265 -11.928 1.00 94.50 87 SER A N 1
ATOM 640 C CA . SER A 1 87 ? -3.848 8.507 -11.346 1.00 94.50 87 SER A CA 1
ATOM 641 C C . SER A 1 87 ? -5.379 8.450 -11.357 1.00 94.50 87 SER A C 1
ATOM 643 O O . SER A 1 87 ? -5.963 7.421 -11.680 1.00 94.50 87 SER A O 1
ATOM 645 N N . THR A 1 88 ? -6.060 9.540 -11.020 1.00 94.44 88 THR A N 1
ATOM 646 C CA . THR A 1 88 ? -7.531 9.602 -11.060 1.00 94.44 88 THR A CA 1
ATOM 647 C C . THR A 1 88 ? -8.120 9.548 -12.476 1.00 94.44 88 THR A C 1
ATOM 649 O O . THR A 1 88 ? -9.339 9.461 -12.613 1.00 94.44 88 THR A O 1
ATOM 652 N N . ARG A 1 89 ? -7.279 9.611 -13.515 1.00 84.38 89 ARG A N 1
ATOM 653 C CA . ARG A 1 89 ? -7.625 9.590 -14.940 1.00 84.38 89 ARG A CA 1
ATOM 654 C C . ARG A 1 89 ? -6.596 8.794 -15.733 1.00 84.38 89 ARG A C 1
ATOM 656 O O . ARG A 1 89 ? -5.403 8.867 -15.348 1.00 84.38 89 ARG A O 1
#

Sequence (89 aa):
MPYLRVHPEVAQALDEGLPVVALESTIISHGLPRPDNLRVAREIERTVRAAGAVPATVAVCAGRVCVGLDDTELEAVASRDDVVKVSTR

Organism: NCBI:txid1469144

Radius of gyration: 12.91 Å; chains: 1; bounding box: 34×20×33 Å